Protein AF-A0A329ZU07-F1 (afdb_monomer_lite)

Secondary structure (DSSP, 8-state):
---EEEHHHHHHHHT--HHHHHHHHHTT-S-EEEETTEEEEEHHHHHHHHH--S--------HHHHHHHHHHHHHHHHHHHHHHHHHHHHHHHHHHHHHHHHHHHHHHHHHHHHHHHHHHHHHHHHHHHHHHHHHHHHHHHHHHHHSTTS-S--------------------------

Foldseek 3Di:
DFDWDFLVVVCVVVVHDSVVVVVCVVVVQWDWDDDPNTIITTPVSVVVSVVPPPPPPPPPPPPVVVVVVVVVVVVVVVVVVVVVVVVVVVVVVVVVVVVVVVVVVVVVVVVVVVVVVVVVVVVVVVVVVVVVVVVVVVVVVVCCVVVVPPDPDDPDDCPDPPPPPPDPPDDDDDDDDD

Structure (mmCIF, N/CA/C/O backbone):
data_AF-A0A329ZU07-F1
#
_entry.id   AF-A0A329ZU07-F1
#
loop_
_atom_site.group_PDB
_atom_site.id
_atom_site.type_symbol
_atom_site.label_atom_id
_atom_site.label_alt_id
_atom_site.label_comp_id
_atom_site.label_asym_id
_atom_site.label_entity_id
_atom_site.label_seq_id
_atom_site.pdbx_PDB_ins_code
_atom_site.Cartn_x
_atom_site.Cartn_y
_atom_site.Cartn_z
_atom_site.occupancy
_atom_site.B_iso_or_equiv
_atom_site.auth_seq_id
_atom_site.auth_comp_id
_atom_site.auth_asym_id
_atom_site.auth_atom_id
_atom_site.pdbx_PDB_model_num
ATOM 1 N N . MET A 1 1 ? 61.505 22.307 -39.308 1.00 41.62 1 MET A N 1
ATOM 2 C CA . MET A 1 1 ? 62.315 21.546 -38.338 1.00 41.62 1 MET A CA 1
ATOM 3 C C . MET A 1 1 ? 62.005 20.084 -38.581 1.00 41.62 1 MET A C 1
ATOM 5 O O . MET A 1 1 ? 60.883 19.678 -38.320 1.00 41.62 1 MET A O 1
ATOM 9 N N . GLU A 1 2 ? 62.927 19.356 -39.206 1.00 50.03 2 GLU A N 1
ATOM 10 C CA . GLU A 1 2 ? 62.769 17.921 -39.475 1.00 50.03 2 GLU A CA 1
ATOM 11 C C . GLU A 1 2 ? 63.054 17.157 -38.179 1.00 50.03 2 GLU A C 1
ATOM 13 O O . GLU A 1 2 ? 64.129 17.317 -37.601 1.00 50.03 2 GLU A O 1
ATOM 18 N N . ASN A 1 3 ? 62.072 16.399 -37.687 1.00 60.16 3 ASN A N 1
ATOM 19 C CA . ASN A 1 3 ? 62.163 15.710 -36.402 1.00 60.16 3 ASN A CA 1
ATOM 20 C C . ASN A 1 3 ? 62.326 14.209 -36.659 1.00 60.16 3 ASN A C 1
ATOM 22 O O . ASN A 1 3 ? 61.351 13.495 -36.898 1.00 60.16 3 ASN A O 1
ATOM 26 N N . TRP A 1 4 ? 63.581 13.767 -36.673 1.00 66.88 4 TRP A N 1
ATOM 27 C CA . TRP A 1 4 ? 63.976 12.383 -36.913 1.00 66.88 4 TRP A CA 1
ATOM 28 C C . TRP A 1 4 ? 63.982 11.616 -35.589 1.00 66.88 4 TRP A C 1
ATOM 30 O O . TRP A 1 4 ? 64.703 11.987 -34.664 1.00 66.88 4 TRP A O 1
ATOM 40 N N . LEU A 1 5 ? 63.185 10.554 -35.493 1.00 67.38 5 LEU A N 1
ATOM 41 C CA . LEU A 1 5 ? 63.069 9.710 -34.301 1.00 67.38 5 LEU A CA 1
ATOM 42 C C . LEU A 1 5 ? 63.538 8.286 -34.590 1.00 67.38 5 LEU A C 1
ATOM 44 O O . LEU A 1 5 ? 63.391 7.783 -35.704 1.00 67.38 5 LEU A O 1
ATOM 48 N N . LYS A 1 6 ? 64.106 7.618 -33.584 1.00 71.56 6 LYS A N 1
ATOM 49 C CA . LYS A 1 6 ? 64.437 6.191 -33.686 1.00 71.56 6 LYS A CA 1
ATOM 50 C C . LYS A 1 6 ? 63.152 5.374 -33.816 1.00 71.56 6 LYS A C 1
ATOM 52 O O . LYS A 1 6 ? 62.116 5.772 -33.290 1.00 71.56 6 LYS A O 1
ATOM 57 N N . ILE A 1 7 ? 63.224 4.217 -34.481 1.00 66.88 7 ILE A N 1
ATOM 58 C CA . ILE A 1 7 ? 62.064 3.319 -34.638 1.00 66.88 7 ILE A CA 1
ATOM 59 C C . ILE A 1 7 ? 61.417 2.981 -33.291 1.00 66.88 7 ILE A C 1
ATOM 61 O O . ILE A 1 7 ? 60.193 2.977 -33.209 1.00 66.88 7 ILE A O 1
ATOM 65 N N . ASP A 1 8 ? 62.215 2.715 -32.256 1.00 66.12 8 ASP A N 1
ATOM 66 C CA . ASP A 1 8 ? 61.697 2.334 -30.937 1.00 66.12 8 ASP A CA 1
ATOM 67 C C . ASP A 1 8 ? 60.928 3.498 -30.284 1.00 66.12 8 ASP A C 1
ATOM 69 O O . ASP A 1 8 ? 59.756 3.338 -29.942 1.00 66.12 8 ASP A O 1
ATOM 73 N N . ASP A 1 9 ? 61.515 4.700 -30.270 1.00 66.94 9 ASP A N 1
ATOM 74 C CA . ASP A 1 9 ? 60.867 5.924 -29.770 1.00 66.94 9 ASP A CA 1
ATOM 75 C C . ASP A 1 9 ? 59.604 6.284 -30.586 1.00 66.94 9 ASP A C 1
ATOM 77 O O . ASP A 1 9 ? 58.621 6.812 -30.061 1.00 66.94 9 ASP A O 1
ATOM 81 N N . PHE A 1 10 ? 59.594 5.974 -31.887 1.00 65.56 10 PHE A N 1
ATOM 82 C CA . PHE A 1 10 ? 58.439 6.171 -32.764 1.00 65.56 10 PHE A CA 1
ATOM 83 C C . PHE A 1 10 ? 57.319 5.156 -32.496 1.00 65.56 10 PHE A C 1
ATOM 85 O O . PHE A 1 10 ? 56.139 5.515 -32.544 1.00 65.56 10 PHE A O 1
ATOM 92 N N . CYS A 1 11 ? 57.661 3.902 -32.191 1.00 63.88 11 CYS A N 1
ATOM 93 C CA . CYS A 1 11 ? 56.690 2.876 -31.808 1.00 63.88 11 CYS A CA 1
ATOM 94 C C . CYS A 1 11 ? 56.022 3.221 -30.474 1.00 63.88 11 CYS A C 1
ATOM 96 O O . CYS A 1 11 ? 54.808 3.069 -30.356 1.00 63.88 11 CYS A O 1
ATOM 98 N N . GLU A 1 12 ? 56.778 3.751 -29.509 1.00 68.69 12 GLU A N 1
ATOM 99 C CA . GLU A 1 12 ? 56.231 4.229 -28.234 1.00 68.69 12 GLU A CA 1
ATOM 100 C C . GLU A 1 12 ? 55.308 5.441 -28.425 1.00 68.69 12 GLU A C 1
ATOM 102 O O . GLU A 1 12 ? 54.200 5.465 -27.892 1.00 68.69 12 GLU A O 1
ATOM 107 N N . ALA A 1 13 ? 55.706 6.415 -29.250 1.00 63.50 13 ALA A N 1
ATOM 108 C CA . ALA A 1 13 ? 54.909 7.618 -29.495 1.00 63.50 13 ALA A CA 1
ATOM 109 C C . ALA A 1 13 ? 53.611 7.355 -30.283 1.00 63.50 13 ALA A C 1
ATOM 111 O O . ALA A 1 13 ? 52.625 8.070 -30.111 1.00 63.50 13 ALA A O 1
ATOM 112 N N . THR A 1 14 ? 53.601 6.350 -31.163 1.00 63.56 14 THR A N 1
ATOM 113 C CA . THR A 1 14 ? 52.443 6.026 -32.019 1.00 63.56 14 THR A CA 1
ATOM 114 C C . THR A 1 14 ? 51.646 4.816 -31.541 1.00 63.56 14 THR A C 1
ATOM 116 O O . THR A 1 14 ? 50.567 4.549 -32.069 1.00 63.56 14 THR A O 1
ATOM 119 N N . ASN A 1 15 ? 52.150 4.103 -30.531 1.00 58.00 15 ASN A N 1
ATOM 120 C CA . ASN A 1 15 ? 51.585 2.865 -29.997 1.00 58.00 15 ASN A CA 1
ATOM 121 C C . ASN A 1 15 ? 51.342 1.797 -31.089 1.00 58.00 15 ASN A C 1
ATOM 123 O O . ASN A 1 15 ? 50.382 1.023 -31.046 1.00 58.00 15 ASN A O 1
ATOM 127 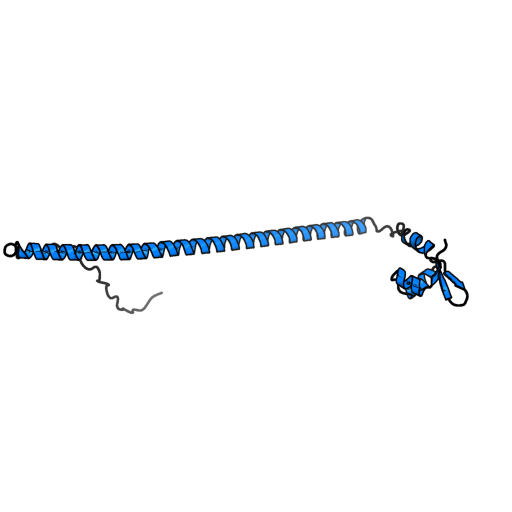N N . LEU A 1 16 ? 52.205 1.781 -32.112 1.00 66.50 16 LEU A N 1
ATOM 128 C CA . LEU A 1 16 ? 52.163 0.845 -33.234 1.00 66.50 16 LEU A CA 1
ATOM 129 C C . LEU A 1 16 ? 53.241 -0.225 -33.063 1.00 66.50 16 LEU A C 1
ATOM 131 O O . LEU A 1 16 ? 54.369 0.053 -32.665 1.00 66.50 16 LEU A O 1
ATOM 135 N N . LYS A 1 17 ? 52.898 -1.473 -33.398 1.00 71.19 17 LYS A N 1
ATOM 136 C CA . LYS A 1 17 ? 53.851 -2.590 -33.358 1.00 71.19 17 LYS A CA 1
ATOM 137 C C . LYS A 1 17 ? 54.978 -2.362 -34.369 1.00 71.19 17 LYS A C 1
ATOM 139 O O . LYS A 1 17 ? 54.704 -2.005 -35.515 1.00 71.19 17 LYS A O 1
ATOM 144 N N . ARG A 1 18 ? 56.216 -2.672 -33.967 1.00 65.62 18 ARG A N 1
ATOM 145 C CA . ARG A 1 18 ? 57.442 -2.549 -34.783 1.00 65.62 18 ARG A CA 1
ATOM 146 C C . ARG A 1 18 ? 57.291 -3.148 -36.186 1.00 65.62 18 ARG A C 1
ATOM 148 O O . ARG A 1 18 ? 57.633 -2.506 -37.170 1.00 65.62 18 ARG A O 1
ATOM 155 N N . GLU A 1 19 ? 56.642 -4.308 -36.281 1.00 68.12 19 GLU A N 1
ATOM 156 C CA . GLU A 1 19 ? 56.352 -4.998 -37.548 1.00 68.12 19 GLU A CA 1
ATOM 157 C C . GLU A 1 19 ? 55.499 -4.175 -38.530 1.00 68.12 19 GLU A C 1
ATOM 159 O O . GLU A 1 19 ? 55.646 -4.296 -39.744 1.00 68.12 19 GLU A O 1
ATOM 164 N N . LEU A 1 20 ? 54.575 -3.347 -38.031 1.00 64.56 20 LEU A N 1
ATOM 165 C CA . LEU A 1 20 ? 53.742 -2.486 -38.873 1.00 64.56 20 LEU A CA 1
ATOM 166 C C . LEU A 1 20 ? 54.517 -1.256 -39.336 1.00 64.56 20 LEU A C 1
ATOM 168 O O . LEU A 1 20 ? 54.344 -0.826 -40.472 1.00 64.56 20 LEU A O 1
ATOM 172 N N . VAL A 1 21 ? 55.391 -0.718 -38.487 1.00 66.25 21 VAL A N 1
ATOM 173 C CA . VAL A 1 21 ? 56.262 0.409 -38.844 1.00 66.25 21 VAL A CA 1
ATOM 174 C C . VAL A 1 21 ? 57.266 -0.017 -39.917 1.00 66.25 21 VAL A C 1
ATOM 176 O O . VAL A 1 21 ? 57.436 0.689 -40.906 1.00 66.25 21 VAL A O 1
ATOM 179 N N . GLU A 1 22 ? 57.843 -1.213 -39.800 1.00 66.94 22 GLU A N 1
ATOM 180 C CA . GLU A 1 22 ? 58.736 -1.793 -40.810 1.00 66.94 22 GLU A CA 1
ATOM 181 C C . GLU A 1 22 ? 58.023 -2.044 -42.146 1.00 66.94 22 GLU A C 1
ATOM 183 O O . GLU A 1 22 ? 58.564 -1.716 -43.202 1.00 66.94 22 GLU A O 1
ATOM 188 N N . LYS A 1 23 ? 56.772 -2.528 -42.121 1.00 67.12 23 LYS A N 1
ATOM 189 C CA . LYS A 1 23 ? 55.942 -2.649 -43.333 1.00 67.12 23 LYS A CA 1
ATOM 190 C C . LYS A 1 23 ? 55.643 -1.293 -43.970 1.00 67.12 23 LYS A C 1
ATOM 192 O O . LYS A 1 23 ? 55.710 -1.167 -45.184 1.00 67.12 23 LYS A O 1
ATOM 197 N N . LEU A 1 24 ? 55.375 -0.259 -43.174 1.00 66.69 24 LEU A N 1
ATOM 198 C CA . LEU A 1 24 ? 55.110 1.093 -43.680 1.00 66.69 24 LEU A CA 1
ATOM 199 C C . LEU A 1 24 ? 56.360 1.777 -44.260 1.00 66.69 24 LEU A C 1
ATOM 201 O O . LEU A 1 24 ? 56.240 2.597 -45.176 1.00 66.69 24 LEU A O 1
ATOM 205 N N . ILE A 1 25 ? 57.547 1.423 -43.761 1.00 65.19 25 ILE A N 1
ATOM 206 C CA . ILE A 1 25 ? 58.835 1.795 -44.359 1.00 65.19 25 ILE A CA 1
ATOM 207 C C . ILE A 1 25 ? 59.037 1.047 -45.686 1.00 65.19 25 ILE A C 1
ATOM 209 O O . ILE A 1 25 ? 59.362 1.674 -46.696 1.00 65.19 25 ILE A O 1
ATOM 213 N N . ALA A 1 26 ? 58.782 -0.266 -45.717 1.00 63.81 26 ALA A N 1
ATOM 214 C CA . ALA A 1 26 ? 58.889 -1.089 -46.926 1.00 63.81 26 ALA A CA 1
ATOM 215 C C . ALA A 1 26 ? 57.919 -0.636 -48.034 1.00 63.81 26 ALA A C 1
ATOM 217 O O . ALA A 1 26 ? 58.299 -0.556 -49.203 1.00 63.81 26 ALA A O 1
ATOM 218 N N . ASP A 1 27 ? 56.709 -0.225 -47.652 1.00 65.56 27 ASP A N 1
ATOM 219 C CA . ASP A 1 27 ? 55.683 0.340 -48.534 1.00 65.56 27 ASP A CA 1
ATOM 220 C C . ASP A 1 27 ? 56.002 1.784 -48.989 1.00 65.56 27 ASP A C 1
ATOM 222 O O . ASP A 1 27 ? 55.192 2.410 -49.676 1.00 65.56 27 ASP A O 1
ATOM 226 N N . LYS A 1 28 ? 57.168 2.339 -48.611 1.00 58.16 28 LYS A N 1
ATOM 227 C CA . LYS A 1 28 ? 57.635 3.715 -48.896 1.00 58.16 28 LYS A CA 1
ATOM 228 C C . LYS A 1 28 ? 56.703 4.828 -48.397 1.00 58.16 28 LYS A C 1
ATOM 230 O O . LYS A 1 28 ? 56.802 5.968 -48.851 1.00 58.16 28 LYS A O 1
ATOM 235 N N . LYS A 1 29 ? 55.803 4.526 -47.455 1.00 60.56 29 LYS A N 1
ATOM 236 C CA . LYS A 1 29 ? 54.864 5.502 -46.872 1.00 60.56 29 LYS A CA 1
ATOM 237 C C . LYS A 1 29 ? 55.502 6.345 -45.770 1.00 60.56 29 LYS A C 1
ATOM 239 O O . LYS A 1 29 ? 55.019 7.437 -45.484 1.00 60.56 29 LYS A O 1
ATOM 244 N N . LEU A 1 30 ? 56.596 5.860 -45.187 1.00 65.12 30 LEU A N 1
ATOM 245 C CA . LEU A 1 30 ? 57.415 6.588 -44.224 1.00 65.12 30 LEU A CA 1
ATOM 246 C C . LEU A 1 30 ? 58.800 6.848 -44.817 1.00 65.12 30 LEU A C 1
ATOM 248 O O . LEU A 1 30 ? 59.442 5.942 -45.347 1.00 65.12 30 LEU A O 1
ATOM 252 N N . LYS A 1 31 ? 59.269 8.096 -44.723 1.00 63.75 31 LYS A N 1
ATOM 253 C CA . LYS A 1 31 ? 60.643 8.446 -45.089 1.00 63.75 31 LYS A CA 1
ATOM 254 C C . LYS A 1 31 ? 61.570 7.953 -43.980 1.00 63.75 31 LYS A C 1
ATOM 256 O O . LYS A 1 31 ? 61.613 8.540 -42.900 1.00 63.75 31 LYS A O 1
ATOM 261 N N . SER A 1 32 ? 62.281 6.865 -44.251 1.00 61.78 32 SER A N 1
ATOM 262 C CA . SER A 1 32 ? 63.334 6.337 -43.386 1.00 61.78 32 SER A CA 1
ATOM 263 C C . SER A 1 32 ? 64.707 6.728 -43.924 1.00 61.78 32 SER A C 1
ATOM 265 O O . SER A 1 32 ? 64.962 6.594 -45.124 1.00 61.78 32 SER A O 1
ATOM 267 N N . ARG A 1 33 ? 65.607 7.154 -43.040 1.00 62.50 33 ARG A N 1
ATOM 268 C CA . ARG A 1 33 ? 67.031 7.316 -43.342 1.00 62.50 33 ARG A CA 1
ATOM 269 C C . ARG A 1 33 ? 67.824 6.369 -42.448 1.00 62.50 33 ARG A C 1
ATOM 271 O O . ARG A 1 33 ? 67.605 6.331 -41.241 1.00 62.50 33 ARG A O 1
ATOM 278 N N . GLU A 1 34 ? 68.725 5.602 -43.050 1.00 56.62 34 GLU A N 1
ATOM 279 C CA . GLU A 1 34 ? 69.671 4.757 -42.326 1.00 56.62 34 GLU A CA 1
ATOM 280 C C . GLU A 1 34 ? 71.010 5.489 -42.248 1.00 56.62 34 GLU A C 1
ATOM 282 O O . GLU A 1 34 ? 71.613 5.820 -43.269 1.00 56.62 34 GLU A O 1
ATOM 287 N N . GLU A 1 35 ? 71.457 5.789 -41.033 1.00 42.12 35 GLU A N 1
ATOM 288 C CA . GLU A 1 35 ? 72.764 6.389 -40.786 1.00 42.12 35 GLU A CA 1
ATOM 289 C C . GLU A 1 35 ? 73.396 5.639 -39.607 1.00 42.12 35 GLU A C 1
ATOM 291 O O . GLU A 1 35 ? 72.821 5.563 -38.523 1.00 42.12 35 GLU A O 1
ATOM 296 N N . ASN A 1 36 ? 74.555 5.014 -39.841 1.00 39.25 36 ASN A N 1
ATOM 297 C CA . ASN A 1 36 ? 75.304 4.216 -38.858 1.00 39.25 36 ASN A CA 1
ATOM 298 C C . ASN A 1 36 ? 74.517 3.055 -38.207 1.00 39.25 36 ASN A C 1
ATOM 300 O O . ASN A 1 36 ? 74.598 2.850 -36.996 1.00 39.25 36 ASN A O 1
ATOM 304 N N . GLY A 1 37 ? 73.767 2.280 -39.000 1.00 56.31 37 GLY A N 1
ATOM 305 C CA . GLY A 1 37 ? 73.096 1.053 -38.540 1.00 56.31 37 GLY A CA 1
ATOM 306 C C . GLY A 1 37 ? 71.877 1.277 -37.636 1.00 56.31 37 GLY A C 1
ATOM 307 O O . GLY A 1 37 ? 71.391 0.329 -37.022 1.00 56.31 37 GLY A O 1
ATOM 308 N N . VAL A 1 38 ? 71.377 2.515 -37.545 1.00 57.84 38 VAL A N 1
ATOM 309 C CA . VAL A 1 38 ? 70.151 2.864 -36.816 1.00 57.84 38 VAL A CA 1
ATOM 310 C C . VAL A 1 38 ? 69.172 3.519 -37.786 1.00 57.84 38 VAL A C 1
ATOM 312 O O . VAL A 1 38 ? 69.499 4.496 -38.461 1.00 57.84 38 VAL A O 1
ATOM 315 N N . ILE A 1 39 ? 67.961 2.967 -37.867 1.00 64.06 39 ILE A N 1
ATOM 316 C CA . ILE A 1 39 ? 66.913 3.462 -38.761 1.00 64.06 39 ILE A CA 1
ATOM 317 C C . ILE A 1 39 ? 66.178 4.612 -38.066 1.00 64.06 39 ILE A C 1
ATOM 319 O O . ILE A 1 39 ? 65.605 4.445 -36.984 1.00 64.06 39 ILE A O 1
ATOM 323 N N . LEU A 1 40 ? 66.210 5.784 -38.696 1.00 63.06 40 LEU A N 1
ATOM 324 C CA . LEU A 1 40 ? 65.572 7.013 -38.234 1.00 63.06 40 LEU A CA 1
ATOM 325 C C . LEU A 1 40 ? 64.348 7.305 -39.112 1.00 63.06 40 LEU A C 1
ATOM 327 O O . LEU A 1 40 ? 64.431 7.270 -40.342 1.00 63.06 40 LEU A O 1
ATOM 331 N N . VAL A 1 41 ? 63.213 7.591 -38.479 1.00 66.19 41 VAL A N 1
ATOM 332 C CA . VAL A 1 41 ? 61.912 7.843 -39.111 1.00 66.19 41 VAL A CA 1
ATOM 333 C C . VAL A 1 41 ? 61.525 9.306 -38.900 1.00 66.19 41 VAL A C 1
ATOM 335 O O . VAL A 1 41 ? 61.567 9.812 -37.780 1.00 66.19 41 VAL A O 1
ATOM 338 N N . ASP A 1 42 ? 61.152 9.997 -39.977 1.00 66.69 42 ASP A N 1
ATOM 339 C CA . ASP A 1 42 ? 60.677 11.385 -39.912 1.00 66.69 42 ASP A CA 1
ATOM 340 C C . ASP A 1 42 ? 59.237 11.449 -39.374 1.00 66.69 42 ASP A C 1
ATOM 342 O O . ASP A 1 42 ? 58.292 10.967 -40.006 1.00 66.69 42 ASP A O 1
ATOM 346 N N . ALA A 1 43 ? 59.050 12.074 -38.209 1.00 59.28 43 ALA A N 1
ATOM 347 C CA . ALA A 1 43 ? 57.744 12.209 -37.565 1.00 59.28 43 ALA A CA 1
ATOM 348 C C . ALA A 1 43 ? 56.854 13.311 -38.167 1.00 59.28 43 ALA A C 1
ATOM 350 O O . ALA A 1 43 ? 55.659 13.358 -37.873 1.00 59.28 43 ALA A O 1
ATOM 351 N N . THR A 1 44 ? 57.388 14.188 -39.024 1.00 55.00 44 THR A N 1
ATOM 352 C CA . THR A 1 44 ? 56.615 15.294 -39.621 1.00 55.00 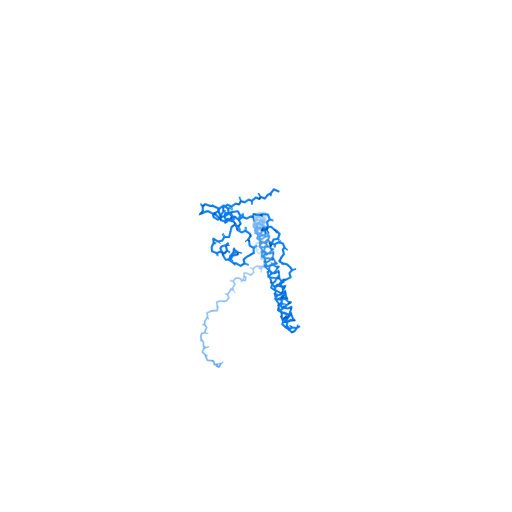44 THR A CA 1
ATOM 353 C C . THR A 1 44 ? 55.798 14.864 -40.842 1.00 55.00 44 THR A C 1
ATOM 355 O O . THR A 1 44 ? 54.738 15.427 -41.125 1.00 55.00 44 THR A O 1
ATOM 358 N N . SER A 1 45 ? 56.239 13.816 -41.545 1.00 52.41 45 SER A N 1
ATOM 359 C CA . SER A 1 45 ? 55.487 13.217 -42.654 1.00 52.41 45 SER A CA 1
ATOM 360 C C . SER A 1 45 ? 54.359 12.298 -42.165 1.00 52.41 45 SER A C 1
ATOM 362 O O . SER A 1 45 ? 53.370 12.107 -42.876 1.00 52.41 45 SER A O 1
ATOM 364 N N . SER A 1 46 ? 54.481 11.750 -40.953 1.00 51.25 46 SER A N 1
ATOM 365 C CA . SER A 1 46 ? 53.550 10.769 -40.383 1.00 51.25 46 SER A CA 1
ATOM 366 C C . SER A 1 46 ? 52.197 11.378 -40.015 1.00 51.25 46 SER A C 1
ATOM 368 O O . SER A 1 46 ? 51.163 10.788 -40.317 1.00 51.25 46 SER A O 1
ATOM 370 N N . THR A 1 47 ? 52.167 12.588 -39.451 1.00 53.66 47 THR A N 1
ATOM 371 C CA . THR A 1 47 ? 50.904 13.280 -39.129 1.00 53.66 47 THR A CA 1
ATOM 372 C C . THR A 1 47 ? 50.105 13.622 -40.388 1.00 53.66 47 THR A C 1
ATOM 374 O O . THR A 1 47 ? 48.894 13.428 -40.416 1.00 53.66 47 THR A O 1
ATOM 377 N N . ASN A 1 48 ? 50.772 14.007 -41.480 1.00 48.75 48 ASN A N 1
ATOM 378 C CA . ASN A 1 48 ? 50.116 14.271 -42.766 1.00 48.75 48 ASN A CA 1
ATOM 379 C C . ASN A 1 48 ? 49.684 12.995 -43.515 1.00 48.75 48 ASN A C 1
ATOM 381 O O . ASN A 1 48 ? 48.730 13.038 -44.291 1.00 48.75 48 ASN A O 1
ATOM 385 N N . ALA A 1 49 ? 50.346 11.857 -43.282 1.00 50.84 49 ALA A N 1
ATOM 386 C CA . ALA A 1 49 ? 49.936 10.562 -43.832 1.00 50.84 49 ALA A CA 1
ATOM 387 C C . ALA A 1 49 ? 48.730 9.958 -43.089 1.00 50.84 49 ALA A C 1
ATOM 389 O O . ALA A 1 49 ? 47.937 9.243 -43.696 1.00 50.84 49 ALA A O 1
ATOM 390 N N . ILE A 1 50 ? 48.562 10.271 -41.799 1.00 52.84 50 ILE A N 1
ATOM 391 C CA . ILE A 1 50 ? 47.398 9.850 -41.002 1.00 52.84 50 ILE A CA 1
ATOM 392 C C . ILE A 1 50 ? 46.150 10.673 -41.364 1.00 52.84 50 ILE A C 1
ATOM 394 O O . ILE A 1 50 ? 45.051 10.127 -41.355 1.00 52.84 50 ILE A O 1
ATOM 398 N N . ILE A 1 51 ? 46.314 11.947 -41.749 1.00 49.44 51 ILE A N 1
ATOM 399 C CA . ILE A 1 51 ? 45.201 12.827 -42.157 1.00 49.44 51 ILE A CA 1
ATOM 400 C C . ILE A 1 51 ? 44.717 12.523 -43.590 1.00 49.44 51 ILE A C 1
ATOM 402 O O . ILE A 1 51 ? 43.557 12.757 -43.910 1.00 49.44 51 ILE A O 1
ATOM 406 N N . LYS A 1 52 ? 45.544 11.915 -44.454 1.00 46.06 52 LYS A N 1
ATOM 407 C CA . LYS A 1 52 ? 45.116 11.432 -45.784 1.00 46.06 52 LYS A CA 1
ATOM 408 C C . LYS A 1 52 ? 44.511 10.024 -45.724 1.00 46.06 52 LYS A C 1
ATOM 410 O O . LYS A 1 52 ? 44.954 9.111 -46.420 1.00 46.06 52 LYS A O 1
ATOM 415 N N . LYS A 1 53 ? 43.494 9.858 -44.880 1.00 49.22 53 LYS A N 1
ATOM 416 C CA . LYS A 1 53 ? 42.604 8.688 -44.838 1.00 49.22 53 LYS A CA 1
ATOM 417 C C . LYS A 1 53 ? 41.154 9.072 -45.146 1.00 49.22 53 LYS A C 1
ATOM 419 O O . LYS A 1 53 ? 40.238 8.554 -44.532 1.00 49.22 53 LYS A O 1
ATOM 424 N N . GLU A 1 54 ? 40.939 9.931 -46.130 1.00 49.28 54 GLU A N 1
ATOM 425 C CA . GLU A 1 54 ? 39.620 10.122 -46.745 1.00 49.28 54 GLU A CA 1
ATOM 426 C C . GLU A 1 54 ? 39.826 10.237 -48.251 1.00 49.28 54 GLU A C 1
ATOM 428 O O . GLU A 1 54 ? 39.854 11.318 -48.808 1.00 49.28 54 GLU A O 1
ATOM 433 N N . ASP A 1 55 ? 40.194 9.107 -48.846 1.00 46.47 55 ASP A N 1
ATOM 434 C CA . ASP A 1 55 ? 39.915 8.705 -50.232 1.00 46.47 55 ASP A CA 1
ATOM 435 C C . ASP A 1 55 ? 40.448 7.270 -50.358 1.00 46.47 55 ASP A C 1
ATOM 437 O O . ASP A 1 55 ? 41.272 6.912 -51.201 1.00 46.47 55 ASP A O 1
ATOM 441 N N . VAL A 1 56 ? 40.038 6.425 -49.404 1.00 46.28 56 VAL A N 1
ATOM 442 C CA . VAL A 1 56 ? 40.010 4.993 -49.673 1.00 46.28 56 VAL A CA 1
ATOM 443 C C . VAL A 1 56 ? 38.832 4.846 -50.609 1.00 46.28 56 VAL A C 1
ATOM 445 O O . VAL A 1 56 ? 37.694 5.039 -50.191 1.00 46.28 56 VAL A O 1
ATOM 448 N N . ASP A 1 57 ? 39.149 4.581 -51.870 1.00 46.84 57 ASP A N 1
ATOM 449 C CA . ASP A 1 57 ? 38.244 4.070 -52.885 1.00 46.84 57 ASP A CA 1
ATOM 450 C C . ASP A 1 57 ? 37.553 2.834 -52.290 1.00 46.84 57 ASP A C 1
ATOM 452 O O . ASP A 1 57 ? 38.056 1.707 -52.331 1.00 46.84 57 ASP A O 1
ATOM 456 N N . VAL A 1 58 ? 36.454 3.084 -51.573 1.00 50.19 58 VAL A N 1
ATOM 457 C CA . VAL A 1 58 ? 35.509 2.065 -51.150 1.00 50.19 58 VAL A CA 1
ATOM 458 C C . VAL A 1 58 ? 35.053 1.481 -52.474 1.00 50.19 58 VAL A C 1
ATOM 460 O O . VAL A 1 58 ? 34.496 2.239 -53.273 1.00 50.19 58 VAL A O 1
ATOM 463 N N . PRO A 1 59 ? 35.304 0.188 -52.760 1.00 46.72 59 PRO A N 1
ATOM 464 C CA . PRO A 1 59 ? 34.778 -0.400 -53.978 1.00 46.72 59 PRO A CA 1
ATOM 465 C C . PRO A 1 59 ? 33.290 -0.121 -53.906 1.00 46.72 59 PRO A C 1
ATOM 467 O O . PRO A 1 59 ? 32.695 -0.483 -52.893 1.00 46.72 59 PRO A O 1
ATOM 470 N N . VAL A 1 60 ? 32.757 0.633 -54.876 1.00 52.44 60 VAL A N 1
ATOM 471 C CA . VAL A 1 60 ? 31.365 1.088 -54.901 1.00 52.44 60 VAL A CA 1
ATOM 472 C C . VAL A 1 60 ? 30.508 -0.133 -54.622 1.00 52.44 60 VAL A C 1
ATOM 474 O O . VAL A 1 60 ? 30.272 -0.966 -55.496 1.00 52.44 60 VAL A O 1
ATOM 477 N N . LEU A 1 61 ? 30.145 -0.285 -53.350 1.00 56.44 61 LEU A N 1
ATOM 478 C CA . LEU A 1 61 ? 29.367 -1.403 -52.883 1.00 56.44 61 LEU A CA 1
ATOM 479 C C . LEU A 1 61 ? 28.027 -1.142 -53.541 1.00 56.44 61 LEU A C 1
ATOM 481 O O . LEU A 1 61 ? 27.453 -0.062 -53.354 1.00 56.44 61 LEU A O 1
ATOM 485 N N . SER A 1 62 ? 27.607 -2.072 -54.402 1.00 57.19 62 SER A N 1
ATOM 486 C CA . SER A 1 62 ? 26.388 -1.981 -55.199 1.00 57.19 62 SER A CA 1
ATOM 487 C C . SER A 1 62 ? 25.290 -1.332 -54.365 1.00 57.19 62 SER A C 1
ATOM 489 O O . SER A 1 62 ? 25.151 -1.661 -53.187 1.00 57.19 62 SER A O 1
ATOM 491 N N . GLN A 1 63 ? 24.521 -0.414 -54.946 1.00 61.62 63 GLN A N 1
ATOM 492 C CA . GLN A 1 63 ? 23.467 0.346 -54.259 1.00 61.62 63 GLN A CA 1
ATOM 493 C C . GLN A 1 63 ? 22.553 -0.550 -53.386 1.00 61.62 63 GLN A C 1
ATOM 495 O O . GLN A 1 63 ? 22.094 -0.127 -52.329 1.00 61.62 63 GLN A O 1
ATOM 500 N N . GLU A 1 64 ? 22.391 -1.821 -53.775 1.00 60.91 64 GLU A N 1
ATOM 501 C CA . GLU A 1 64 ? 21.775 -2.906 -52.998 1.00 60.91 64 GLU A CA 1
ATOM 502 C C . GLU A 1 64 ? 22.471 -3.219 -51.658 1.00 60.91 64 GLU A C 1
ATOM 504 O O . GLU A 1 64 ? 21.812 -3.264 -50.626 1.00 60.91 64 GLU A O 1
ATOM 509 N N . THR A 1 65 ? 23.793 -3.401 -51.616 1.00 64.19 65 THR A N 1
ATOM 510 C CA . THR A 1 65 ? 24.538 -3.710 -50.376 1.00 64.19 65 THR A CA 1
ATOM 511 C C . THR A 1 65 ? 24.481 -2.576 -49.347 1.00 64.19 65 THR A C 1
ATOM 513 O O . THR A 1 65 ? 24.256 -2.840 -48.167 1.00 64.19 65 THR A O 1
ATOM 516 N N . ASN A 1 66 ? 24.570 -1.316 -49.783 1.00 69.44 66 ASN A N 1
ATOM 517 C CA . ASN A 1 66 ? 24.356 -0.156 -48.910 1.00 69.44 66 ASN A CA 1
ATOM 518 C C . ASN A 1 66 ? 22.896 -0.057 -48.427 1.00 69.44 66 ASN A C 1
ATOM 520 O O . ASN A 1 66 ? 22.651 0.279 -47.268 1.00 69.44 66 ASN A O 1
ATOM 524 N N . ALA A 1 67 ? 21.919 -0.413 -49.271 1.00 71.56 67 ALA A N 1
ATOM 525 C CA . ALA A 1 67 ? 20.514 -0.485 -48.870 1.00 71.56 67 ALA A CA 1
ATOM 526 C C . ALA A 1 67 ? 20.252 -1.596 -47.834 1.00 71.56 67 ALA A C 1
ATOM 528 O O . ALA A 1 67 ? 19.476 -1.388 -46.902 1.00 71.56 67 ALA A O 1
ATOM 529 N N . HIS A 1 68 ? 20.924 -2.746 -47.943 1.00 76.06 68 HIS A N 1
ATOM 530 C CA . HIS A 1 68 ? 20.837 -3.825 -46.954 1.00 76.06 68 HIS A CA 1
ATOM 531 C C . HIS A 1 68 ? 21.444 -3.433 -45.599 1.00 76.06 68 HIS A C 1
ATOM 533 O O . HIS A 1 68 ? 20.856 -3.753 -44.566 1.00 76.06 68 HIS A O 1
ATOM 539 N N . ILE A 1 69 ? 22.565 -2.703 -45.586 1.00 82.56 69 ILE A N 1
ATOM 540 C CA . ILE A 1 69 ? 23.182 -2.188 -44.351 1.00 82.56 69 ILE A CA 1
ATOM 541 C C . ILE A 1 69 ? 22.262 -1.154 -43.682 1.00 82.56 69 ILE A C 1
ATOM 543 O O . ILE A 1 69 ? 21.943 -1.296 -42.504 1.00 82.56 69 ILE A O 1
ATOM 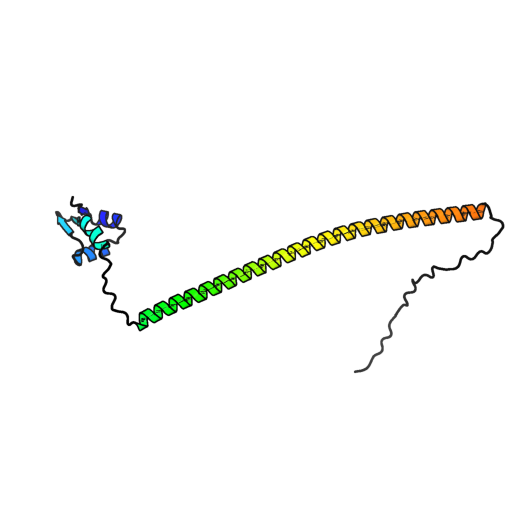547 N N . ALA A 1 70 ? 21.728 -0.193 -44.442 1.00 82.00 70 ALA A N 1
ATOM 548 C CA . ALA A 1 70 ? 20.783 0.801 -43.923 1.00 82.00 70 ALA A CA 1
ATOM 549 C C . ALA A 1 70 ? 19.472 0.170 -43.407 1.00 82.00 70 ALA A C 1
ATOM 551 O O . ALA A 1 70 ? 18.893 0.616 -42.412 1.00 82.00 70 ALA A O 1
ATOM 552 N N . PHE A 1 71 ? 18.991 -0.893 -44.059 1.00 88.44 71 PHE A N 1
ATOM 553 C CA . PHE A 1 71 ? 17.830 -1.652 -43.593 1.00 88.44 71 PHE A CA 1
ATOM 554 C C . PHE A 1 71 ? 18.124 -2.407 -42.290 1.00 88.44 71 PHE A C 1
ATOM 556 O O . PHE A 1 71 ? 17.282 -2.415 -41.387 1.00 88.44 71 PHE A O 1
ATOM 563 N N . ALA A 1 72 ? 19.312 -3.006 -42.159 1.00 91.12 72 ALA A N 1
ATOM 564 C CA . ALA A 1 72 ? 19.742 -3.670 -40.934 1.00 91.12 72 ALA A CA 1
ATOM 565 C C . ALA A 1 72 ? 19.851 -2.677 -39.768 1.00 91.12 72 ALA A C 1
ATOM 567 O O . ALA A 1 72 ? 19.288 -2.937 -38.709 1.00 91.12 72 ALA A O 1
ATOM 568 N N . GLU A 1 73 ? 20.463 -1.509 -39.971 1.00 89.00 73 GLU A N 1
ATOM 569 C CA . GLU A 1 73 ? 20.548 -0.446 -38.959 1.00 89.00 73 GLU A CA 1
ATOM 570 C C . GLU A 1 73 ? 19.165 0.043 -38.518 1.00 89.00 73 GLU A C 1
ATOM 572 O O . GLU A 1 73 ? 18.888 0.134 -37.321 1.00 89.00 73 GLU A O 1
ATOM 577 N N . LYS A 1 74 ? 18.250 0.285 -39.466 1.00 92.94 74 LYS A N 1
ATOM 578 C CA . LYS A 1 74 ? 16.872 0.690 -39.154 1.00 92.94 74 LYS A CA 1
ATOM 579 C C . LYS A 1 74 ? 16.113 -0.396 -38.394 1.00 92.94 74 LYS A C 1
ATOM 581 O O . LYS A 1 74 ? 15.346 -0.087 -37.480 1.00 92.94 74 LYS A O 1
ATOM 586 N N . THR A 1 75 ? 16.326 -1.660 -38.749 1.00 93.88 75 THR A N 1
ATOM 587 C CA . THR A 1 75 ? 15.700 -2.801 -38.071 1.00 93.88 75 THR A CA 1
ATOM 588 C C . THR A 1 75 ? 16.256 -2.964 -36.658 1.00 93.88 75 THR A C 1
ATOM 590 O O . THR A 1 75 ? 15.474 -3.069 -35.718 1.00 93.88 75 THR A O 1
ATOM 593 N N . ILE A 1 76 ? 17.578 -2.889 -36.477 1.00 93.25 76 ILE A N 1
ATOM 594 C CA . ILE A 1 76 ? 18.237 -2.934 -35.162 1.00 93.25 76 ILE A CA 1
ATOM 595 C C . ILE A 1 76 ? 17.770 -1.762 -34.293 1.00 93.25 76 ILE A C 1
ATOM 597 O O . ILE A 1 76 ? 17.384 -1.975 -33.148 1.00 93.25 76 ILE A O 1
ATOM 601 N N . GLY A 1 77 ? 17.712 -0.546 -34.840 1.00 93.94 77 GLY A N 1
ATOM 602 C CA . GLY A 1 77 ? 17.206 0.627 -34.125 1.00 93.94 77 GLY A CA 1
ATOM 603 C C . GLY A 1 77 ? 15.739 0.486 -33.717 1.00 93.94 77 GLY A C 1
ATOM 604 O O . GLY A 1 77 ? 15.361 0.865 -32.612 1.00 93.94 77 GLY A O 1
ATOM 605 N N . THR A 1 78 ? 14.912 -0.127 -34.569 1.00 94.06 78 THR A N 1
ATOM 606 C CA . THR A 1 78 ? 13.505 -0.405 -34.242 1.00 94.06 78 THR A CA 1
ATOM 607 C C . THR A 1 78 ? 13.387 -1.461 -33.142 1.00 94.06 78 THR A C 1
ATOM 609 O O . THR A 1 78 ? 12.592 -1.284 -32.222 1.00 94.06 78 THR A O 1
ATOM 612 N N . ILE A 1 79 ? 14.191 -2.528 -33.198 1.00 95.38 79 ILE A N 1
ATOM 613 C CA . ILE A 1 79 ? 14.239 -3.574 -32.166 1.00 95.38 79 ILE A CA 1
ATOM 614 C C . ILE A 1 79 ? 14.690 -2.990 -30.823 1.00 95.38 79 ILE A C 1
ATOM 616 O O . ILE A 1 79 ? 14.063 -3.270 -29.805 1.00 95.38 79 ILE A O 1
ATOM 620 N N . LEU A 1 80 ? 15.731 -2.152 -30.811 1.00 95.88 80 LEU A N 1
ATOM 621 C CA . LEU A 1 80 ? 16.220 -1.495 -29.596 1.00 95.88 80 LEU A CA 1
ATOM 622 C C . LEU A 1 80 ? 15.164 -0.573 -28.986 1.00 95.88 80 LEU A C 1
ATOM 624 O O . LEU A 1 80 ? 14.884 -0.690 -27.799 1.00 95.88 80 LEU A O 1
ATOM 628 N N . ASN A 1 81 ? 14.516 0.262 -29.801 1.00 95.19 81 ASN A N 1
ATOM 629 C CA . ASN A 1 81 ? 13.424 1.126 -29.348 1.00 95.19 81 ASN A CA 1
ATOM 630 C C . ASN A 1 81 ? 12.252 0.305 -28.778 1.00 95.19 81 ASN A C 1
ATOM 632 O O . ASN A 1 81 ? 11.643 0.671 -27.777 1.00 95.19 81 ASN A O 1
ATOM 636 N N . LEU A 1 82 ? 11.938 -0.845 -29.382 1.00 96.31 82 LEU A N 1
ATOM 637 C CA . LEU A 1 82 ? 10.902 -1.727 -28.850 1.00 96.31 82 LEU A CA 1
ATOM 638 C C . LEU A 1 82 ? 11.316 -2.347 -27.507 1.00 96.31 82 LEU A C 1
ATOM 640 O O . LEU A 1 82 ? 10.499 -2.406 -26.594 1.00 96.31 82 LEU A O 1
ATOM 644 N N . HIS A 1 83 ? 12.570 -2.782 -27.366 1.00 97.38 83 HIS A N 1
ATOM 645 C CA . HIS A 1 83 ? 13.095 -3.294 -26.099 1.00 97.38 83 HIS A CA 1
ATOM 646 C C . HIS A 1 83 ? 13.098 -2.234 -24.999 1.00 97.38 83 HIS A C 1
ATOM 648 O O . HIS A 1 83 ? 12.703 -2.548 -23.881 1.00 97.38 83 HIS A O 1
ATOM 654 N N . GLU A 1 84 ? 13.492 -1.003 -25.317 1.00 95.75 84 GLU A N 1
ATOM 655 C CA . GLU A 1 84 ? 13.451 0.131 -24.392 1.00 95.75 84 GLU A CA 1
ATOM 656 C C . GLU A 1 84 ? 12.025 0.370 -23.889 1.00 95.75 84 GLU A C 1
ATOM 658 O O . GLU A 1 84 ? 11.793 0.365 -22.685 1.00 95.75 84 GLU A O 1
ATOM 663 N N . LYS A 1 85 ? 11.040 0.415 -24.792 1.00 96.50 85 LYS A N 1
ATOM 664 C CA . LYS A 1 85 ? 9.623 0.555 -24.415 1.00 96.50 85 LYS A CA 1
ATOM 665 C C . LYS A 1 85 ? 9.091 -0.613 -23.592 1.00 96.50 85 LYS A C 1
ATOM 667 O O . LYS A 1 85 ? 8.266 -0.424 -22.706 1.00 96.50 85 LYS A O 1
ATOM 672 N N . VAL A 1 86 ? 9.522 -1.839 -23.893 1.00 97.00 86 VAL A N 1
ATOM 673 C CA . VAL A 1 86 ? 9.127 -3.022 -23.114 1.00 97.00 86 VAL A CA 1
ATOM 674 C C . VAL A 1 86 ? 9.747 -2.991 -21.716 1.00 97.00 86 VAL A C 1
ATOM 676 O O . VAL A 1 86 ? 9.109 -3.453 -20.772 1.00 97.00 86 VAL A O 1
ATOM 679 N N . LEU A 1 87 ? 10.968 -2.472 -21.571 1.00 97.19 87 LEU A N 1
ATOM 680 C CA . LEU A 1 87 ? 11.605 -2.275 -20.269 1.00 97.19 87 LEU A CA 1
ATOM 681 C C . LEU A 1 87 ? 10.894 -1.182 -19.471 1.00 97.19 87 LEU A C 1
ATOM 683 O O . LEU A 1 87 ? 10.501 -1.447 -18.342 1.00 97.19 87 LEU A O 1
ATOM 687 N N . GLU A 1 88 ? 10.622 -0.031 -20.082 1.00 96.88 88 GLU A N 1
ATOM 688 C CA . GLU A 1 88 ? 9.876 1.066 -19.456 1.00 96.88 88 GLU A CA 1
ATOM 689 C C . GLU A 1 88 ? 8.496 0.597 -18.968 1.00 96.88 88 GLU A C 1
ATOM 691 O O . GLU A 1 88 ? 8.167 0.741 -17.796 1.00 96.88 88 GLU A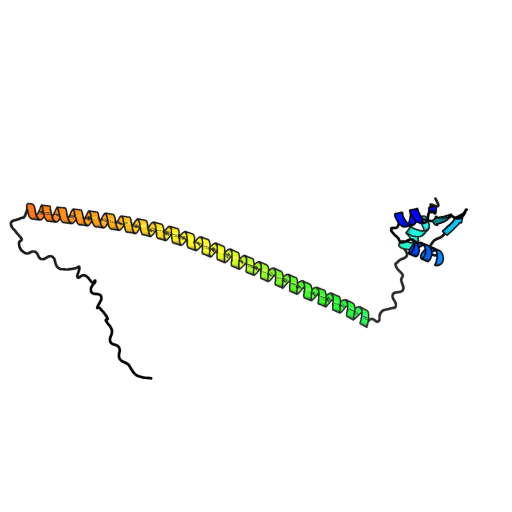 O 1
ATOM 696 N N . ALA A 1 89 ? 7.734 -0.109 -19.811 1.00 97.19 89 ALA A N 1
ATOM 697 C CA . ALA A 1 89 ? 6.432 -0.653 -19.419 1.00 97.19 89 ALA A CA 1
ATOM 698 C C . ALA A 1 89 ? 6.517 -1.679 -18.271 1.00 97.19 89 ALA A C 1
ATOM 700 O O . ALA A 1 89 ? 5.585 -1.807 -17.472 1.00 97.19 89 ALA A O 1
ATOM 701 N N . LYS A 1 90 ? 7.615 -2.443 -18.183 1.00 97.50 90 LYS A N 1
ATOM 702 C CA . LYS A 1 90 ? 7.855 -3.361 -17.059 1.00 97.50 90 LYS A CA 1
ATOM 703 C C . LYS A 1 90 ? 8.162 -2.590 -15.784 1.00 97.50 90 LYS A C 1
ATOM 705 O O . LYS A 1 90 ? 7.599 -2.934 -14.749 1.00 97.50 90 LYS A O 1
ATOM 710 N N . ASP A 1 91 ? 9.015 -1.578 -15.859 1.00 96.94 91 ASP A N 1
ATOM 711 C CA . ASP A 1 91 ? 9.370 -0.747 -14.711 1.00 96.94 91 ASP A CA 1
ATOM 712 C C . ASP A 1 91 ? 8.147 0.017 -14.185 1.00 96.94 91 ASP A C 1
ATOM 714 O O . ASP A 1 91 ? 7.894 -0.006 -12.980 1.00 96.94 91 ASP A O 1
ATOM 718 N N . ASP A 1 92 ? 7.313 0.562 -15.074 1.00 96.00 92 ASP A N 1
ATOM 719 C CA . ASP A 1 92 ? 6.036 1.195 -14.729 1.00 96.00 92 ASP A CA 1
ATOM 720 C C . ASP A 1 92 ? 5.070 0.213 -14.061 1.00 96.00 92 ASP A C 1
ATOM 722 O O . ASP A 1 92 ? 4.439 0.527 -13.049 1.00 96.00 92 ASP A O 1
ATOM 726 N N . SER A 1 93 ? 4.968 -1.011 -14.588 1.00 96.94 93 SER A N 1
ATOM 727 C CA . SER A 1 93 ? 4.132 -2.049 -13.983 1.00 96.94 93 SER A CA 1
ATOM 728 C C . SER A 1 93 ? 4.642 -2.447 -12.597 1.00 96.94 93 SER A C 1
ATOM 730 O O . SER A 1 93 ? 3.845 -2.590 -11.671 1.00 96.94 93 SER A O 1
ATOM 732 N N . ILE A 1 94 ? 5.958 -2.582 -12.418 1.00 97.44 94 ILE A N 1
ATOM 733 C CA . ILE A 1 94 ? 6.568 -2.883 -11.117 1.00 97.44 94 ILE A CA 1
ATOM 734 C C . ILE A 1 94 ? 6.331 -1.733 -10.135 1.00 97.44 94 ILE A C 1
ATOM 736 O O . ILE A 1 94 ? 5.992 -1.987 -8.977 1.00 97.44 94 ILE A O 1
ATOM 740 N N . ALA A 1 95 ? 6.483 -0.484 -10.576 1.00 97.19 95 ALA A N 1
ATOM 741 C CA . ALA A 1 95 ? 6.210 0.695 -9.765 1.00 97.19 95 ALA A CA 1
ATOM 742 C C . ALA A 1 95 ? 4.740 0.731 -9.326 1.00 97.19 95 ALA A C 1
ATOM 744 O O . ALA A 1 95 ? 4.467 0.826 -8.131 1.00 97.19 95 ALA A O 1
ATOM 745 N N . SER A 1 96 ? 3.808 0.525 -10.259 1.00 97.50 96 SER A N 1
ATOM 746 C CA . SER A 1 96 ? 2.373 0.455 -9.973 1.00 97.50 96 SER A CA 1
ATOM 747 C C . SER A 1 96 ? 2.037 -0.649 -8.966 1.00 97.50 96 SER A C 1
ATOM 749 O O . SER A 1 96 ? 1.337 -0.389 -7.989 1.00 97.50 96 SER A O 1
ATOM 751 N N . LEU A 1 97 ? 2.592 -1.854 -9.133 1.00 97.38 97 LEU A N 1
ATOM 752 C CA . LEU A 1 97 ? 2.386 -2.964 -8.195 1.00 97.38 97 LEU A CA 1
ATOM 753 C C . LEU A 1 97 ? 2.989 -2.688 -6.813 1.00 97.38 97 LEU A C 1
ATOM 755 O O . LEU A 1 97 ? 2.463 -3.140 -5.793 1.00 97.38 97 LEU A O 1
ATOM 759 N N . LYS A 1 98 ? 4.115 -1.978 -6.749 1.00 97.81 98 LYS A N 1
ATOM 760 C CA . LYS A 1 98 ? 4.750 -1.599 -5.485 1.00 97.81 98 LYS A CA 1
ATOM 761 C C . LYS A 1 98 ? 3.928 -0.548 -4.745 1.00 97.81 98 LYS A C 1
ATOM 763 O O . LYS A 1 98 ? 3.768 -0.663 -3.529 1.00 97.81 98 LYS A O 1
ATOM 768 N N . ASP A 1 99 ? 3.400 0.433 -5.466 1.00 97.81 99 ASP A N 1
ATOM 769 C CA . ASP A 1 99 ? 2.532 1.467 -4.909 1.00 97.81 99 ASP A CA 1
ATOM 770 C C . ASP A 1 99 ? 1.206 0.877 -4.427 1.00 97.81 99 ASP A C 1
ATOM 772 O O . ASP A 1 99 ? 0.764 1.198 -3.325 1.00 97.81 99 ASP A O 1
ATOM 776 N N . GLU A 1 100 ? 0.623 -0.064 -5.174 1.00 96.25 100 GLU A N 1
ATOM 777 C CA . GLU A 1 100 ? -0.563 -0.804 -4.739 1.00 96.25 100 GLU A CA 1
ATOM 778 C C . GLU A 1 100 ? -0.277 -1.632 -3.481 1.00 96.25 100 GLU A C 1
ATOM 780 O O . GLU A 1 100 ? -1.021 -1.552 -2.508 1.00 96.25 100 GLU A O 1
ATOM 785 N N . ASN A 1 101 ? 0.842 -2.360 -3.427 1.00 97.31 101 ASN A N 1
ATOM 786 C CA . ASN A 1 101 ? 1.228 -3.092 -2.216 1.00 97.31 101 ASN A CA 1
ATOM 787 C C . ASN A 1 101 ? 1.415 -2.172 -1.007 1.00 97.31 101 ASN A C 1
ATOM 789 O O . ASN A 1 101 ? 1.045 -2.532 0.112 1.00 97.31 101 ASN A O 1
ATOM 793 N N . LYS A 1 102 ? 1.991 -0.985 -1.213 1.00 97.56 102 LYS A N 1
ATOM 794 C CA . LYS A 1 102 ? 2.114 0.016 -0.155 1.00 97.56 102 LYS A CA 1
ATOM 795 C C . LYS A 1 102 ? 0.736 0.501 0.293 1.00 97.56 102 LYS A C 1
ATOM 797 O O . LYS A 1 102 ? 0.469 0.496 1.488 1.00 97.56 102 LYS A O 1
ATOM 802 N N . PHE A 1 103 ? -0.142 0.840 -0.646 1.00 97.56 103 PHE A N 1
ATOM 803 C CA . PHE A 1 103 ? -1.514 1.248 -0.357 1.00 97.56 103 PHE A CA 1
ATOM 804 C C . PHE A 1 103 ? -2.275 0.179 0.436 1.00 97.56 103 PHE A C 1
ATOM 806 O O . PHE A 1 103 ? -2.890 0.490 1.451 1.00 97.56 103 PHE A O 1
ATOM 813 N N . LEU A 1 104 ? -2.180 -1.090 0.030 1.00 98.06 104 LEU A N 1
ATOM 814 C CA . LEU A 1 104 ? -2.807 -2.211 0.733 1.00 98.06 104 LEU A CA 1
ATOM 815 C C . LEU A 1 104 ? -2.253 -2.380 2.149 1.00 98.06 104 LEU A C 1
ATOM 817 O O . LEU A 1 104 ? -3.008 -2.645 3.082 1.00 98.06 104 LEU A O 1
ATOM 821 N N . LYS A 1 105 ? -0.942 -2.205 2.327 1.00 98.00 105 LYS A N 1
ATOM 822 C CA . LYS A 1 105 ? -0.302 -2.265 3.643 1.00 98.00 105 LYS A CA 1
ATOM 823 C C . LYS A 1 105 ? -0.762 -1.122 4.550 1.00 98.00 105 LYS A C 1
ATOM 825 O O . LYS A 1 105 ? -1.066 -1.365 5.715 1.00 98.00 105 LYS A O 1
ATOM 830 N N . ASP A 1 106 ? -0.857 0.091 4.019 1.00 97.31 106 ASP A N 1
ATOM 831 C CA . ASP A 1 106 ? -1.329 1.259 4.764 1.00 97.31 106 ASP A CA 1
ATOM 832 C C . ASP A 1 106 ? -2.820 1.111 5.131 1.00 97.31 106 ASP A C 1
ATOM 834 O O . ASP A 1 106 ? -3.207 1.354 6.275 1.00 97.31 106 ASP A O 1
ATOM 838 N N . ALA A 1 107 ? -3.646 0.609 4.206 1.00 97.81 107 ALA A N 1
ATOM 839 C CA . ALA A 1 107 ? -5.049 0.284 4.462 1.00 97.81 107 ALA A CA 1
ATOM 840 C C . ALA A 1 107 ? -5.207 -0.806 5.535 1.00 97.81 107 ALA A C 1
ATOM 842 O O . ALA A 1 107 ? -6.083 -0.705 6.393 1.00 97.81 107 ALA A O 1
ATOM 843 N N . LEU A 1 108 ? -4.341 -1.826 5.529 1.00 97.56 108 LEU A N 1
ATOM 844 C CA . LEU A 1 108 ? -4.344 -2.879 6.542 1.00 97.56 108 LEU A CA 1
ATOM 845 C C . LEU A 1 108 ? -4.045 -2.320 7.935 1.00 97.56 108 LEU A C 1
ATOM 847 O O . LEU A 1 108 ? -4.755 -2.656 8.880 1.00 97.56 108 LEU A O 1
ATOM 851 N N . TYR A 1 109 ? -3.030 -1.463 8.069 1.00 97.25 109 TYR A N 1
ATOM 852 C CA . TYR A 1 109 ? -2.728 -0.829 9.354 1.00 97.25 109 TYR A CA 1
ATOM 853 C C . TYR A 1 109 ? -3.868 0.063 9.837 1.00 97.25 109 TYR A C 1
ATOM 855 O O . TYR A 1 109 ? -4.235 -0.007 11.006 1.00 97.25 109 TYR A O 1
ATOM 863 N N . SER A 1 110 ? -4.478 0.841 8.941 1.00 97.88 110 SER A N 1
ATOM 864 C CA . SER A 1 110 ? -5.640 1.664 9.286 1.00 97.88 110 SER A CA 1
ATOM 865 C C . SER A 1 110 ? -6.820 0.818 9.776 1.00 97.88 110 SER A C 1
ATOM 867 O O . SER A 1 110 ? -7.473 1.175 10.755 1.00 97.88 110 SER A O 1
ATOM 869 N N . MET A 1 111 ? -7.073 -0.332 9.146 1.00 96.31 111 MET A N 1
ATOM 870 C CA . MET A 1 111 ? -8.136 -1.243 9.572 1.00 96.31 111 MET A CA 1
ATOM 871 C C . MET A 1 111 ? -7.839 -1.890 10.930 1.00 96.31 111 MET A C 1
ATOM 873 O O . MET A 1 111 ? -8.754 -2.106 11.721 1.00 96.31 111 MET A O 1
ATOM 877 N N . GLN A 1 112 ? -6.569 -2.192 11.212 1.00 97.19 112 GLN A N 1
ATOM 878 C CA . GLN A 1 112 ? -6.142 -2.701 12.517 1.00 97.19 112 GLN A CA 1
ATOM 879 C C . GLN A 1 112 ? -6.345 -1.664 13.623 1.00 97.19 112 GLN A C 1
ATOM 881 O O . GLN A 1 112 ? -6.876 -2.006 14.673 1.00 97.19 112 GLN A O 1
ATOM 886 N N . GLU A 1 113 ? -5.988 -0.404 13.375 1.00 96.88 113 GLU A N 1
ATOM 887 C CA . GLU A 1 113 ? -6.216 0.687 14.328 1.00 96.88 113 GLU A CA 1
ATOM 888 C C . GLU A 1 113 ? -7.710 0.853 14.644 1.00 96.88 113 GLU A C 1
ATOM 890 O O . GLU A 1 113 ? -8.097 0.914 15.811 1.00 96.88 113 GLU A O 1
ATOM 895 N N . LEU A 1 114 ? -8.562 0.821 13.615 1.00 97.56 114 LEU A N 1
ATOM 896 C CA . LEU A 1 114 ? -10.013 0.883 13.787 1.00 97.56 114 LEU A CA 1
ATOM 897 C C . LEU A 1 114 ? -10.552 -0.319 14.575 1.00 97.56 114 LEU A C 1
ATOM 899 O O . LEU A 1 114 ? -11.394 -0.150 15.454 1.00 97.56 114 LEU A O 1
ATOM 903 N N . TYR A 1 115 ? -10.042 -1.525 14.310 1.00 97.81 115 TYR A N 1
ATOM 904 C CA . TYR A 1 115 ? -10.429 -2.725 15.051 1.00 97.81 115 TYR A CA 1
ATOM 905 C C . TYR A 1 115 ? -10.034 -2.650 16.534 1.00 97.81 115 TYR A C 1
ATOM 907 O O . TYR A 1 115 ? -10.822 -3.026 17.405 1.00 97.81 115 TYR A O 1
ATOM 915 N N . ASP A 1 116 ? -8.836 -2.147 16.839 1.00 97.19 116 ASP A N 1
ATOM 916 C CA . ASP A 1 116 ? -8.374 -1.965 18.216 1.00 97.19 116 ASP A CA 1
ATOM 917 C C . ASP A 1 116 ? -9.246 -0.955 18.975 1.00 97.19 116 ASP A C 1
ATOM 919 O O . ASP A 1 116 ? -9.557 -1.152 20.156 1.00 97.19 116 ASP A O 1
ATOM 923 N N . ASP A 1 117 ? -9.671 0.116 18.310 1.00 97.25 117 ASP A N 1
ATOM 924 C CA . ASP A 1 117 ? -10.561 1.116 18.893 1.00 97.25 117 ASP A CA 1
ATOM 925 C C . ASP A 1 117 ? -11.984 0.588 19.091 1.00 97.25 117 ASP A C 1
ATOM 927 O O . ASP A 1 117 ? -12.559 0.772 20.170 1.00 97.25 117 ASP A O 1
ATOM 931 N N . ASP A 1 118 ? -12.518 -0.166 18.131 1.00 97.62 118 ASP A N 1
ATOM 932 C CA . ASP A 1 118 ? -13.792 -0.873 18.277 1.00 97.62 118 ASP A CA 1
ATOM 933 C C . ASP A 1 118 ? -13.742 -1.878 19.436 1.00 97.62 118 ASP A C 1
ATOM 935 O O . ASP A 1 118 ? -14.685 -1.975 20.229 1.00 97.62 118 ASP A O 1
ATOM 939 N N . GLN A 1 119 ? -12.627 -2.594 19.604 1.00 97.69 119 GLN A N 1
ATOM 940 C CA . GLN A 1 119 ? -12.438 -3.518 20.718 1.00 97.69 119 GLN A CA 1
ATOM 941 C C . GLN A 1 119 ? -12.471 -2.788 22.069 1.00 97.69 119 GLN A C 1
ATOM 943 O O . GLN A 1 119 ? -13.128 -3.263 23.004 1.00 97.69 119 GLN A O 1
ATOM 948 N N . LYS A 1 120 ? -11.808 -1.631 22.189 1.00 97.38 120 LYS A N 1
ATOM 949 C CA . LYS A 1 120 ? -11.882 -0.786 23.397 1.00 97.38 120 LYS A CA 1
ATOM 950 C C . LYS A 1 120 ? -13.305 -0.275 23.626 1.00 97.38 120 LYS A C 1
ATOM 952 O O . LYS A 1 120 ? -13.797 -0.331 24.754 1.00 97.38 120 LYS A O 1
ATOM 957 N N . GLY A 1 121 ? -13.991 0.165 22.571 1.00 97.75 121 GLY A N 1
ATOM 958 C CA . GLY A 1 121 ? -15.384 0.608 22.629 1.00 97.75 121 GLY A CA 1
ATOM 959 C C . GLY A 1 121 ? -16.321 -0.494 23.130 1.00 97.75 121 GLY A C 1
ATOM 960 O O . GLY A 1 121 ? -17.125 -0.272 24.036 1.00 97.75 121 GLY A O 1
ATOM 961 N N . ALA A 1 122 ? -16.165 -1.716 22.623 1.00 96.88 122 ALA A N 1
ATOM 962 C CA . ALA A 1 122 ? -16.935 -2.874 23.061 1.00 96.88 122 ALA A CA 1
ATOM 963 C C . ALA A 1 122 ? -16.677 -3.230 24.534 1.00 96.88 122 ALA A C 1
ATOM 965 O O . ALA A 1 122 ? -17.615 -3.575 25.256 1.00 96.88 122 ALA A O 1
ATOM 966 N N . GLN A 1 123 ? -15.429 -3.136 25.002 1.00 97.69 123 GLN A N 1
ATOM 967 C CA . GLN A 1 123 ? -15.099 -3.336 26.418 1.00 97.69 123 GLN A CA 1
ATOM 968 C C . GLN A 1 123 ? -15.765 -2.276 27.299 1.00 97.69 123 GLN A C 1
ATOM 970 O O . GLN A 1 123 ? -16.435 -2.625 28.270 1.00 97.69 123 GLN A O 1
ATOM 975 N N . PHE A 1 124 ? -15.680 -1.004 26.914 1.00 97.69 124 PHE A N 1
ATOM 976 C CA . PHE A 1 124 ? -16.325 0.091 27.632 1.00 97.69 124 PHE A CA 1
ATOM 977 C C . PHE A 1 124 ? -17.849 -0.083 27.725 1.00 97.69 124 PHE A C 1
ATOM 979 O O . PHE A 1 124 ? -18.430 0.063 28.802 1.00 97.69 124 PHE A O 1
ATOM 986 N N . LEU A 1 125 ? -18.507 -0.463 26.625 1.00 97.44 125 LEU A N 1
ATOM 987 C CA . LEU A 1 125 ? -19.946 -0.740 26.621 1.00 97.44 125 LEU A CA 1
ATOM 988 C C . LEU A 1 125 ? -20.309 -1.926 27.522 1.00 97.44 125 LEU A C 1
ATOM 990 O O . LEU A 1 125 ? -21.316 -1.869 28.227 1.00 97.44 125 LEU A O 1
ATOM 994 N N . ARG A 1 126 ? -19.488 -2.985 27.548 1.00 96.94 126 ARG A N 1
ATOM 995 C CA . ARG A 1 126 ? -19.681 -4.121 28.465 1.00 96.94 126 ARG A CA 1
ATOM 996 C C . ARG A 1 126 ? -19.574 -3.695 29.928 1.00 96.94 126 ARG A C 1
ATOM 998 O O . ARG A 1 126 ? -20.397 -4.121 30.734 1.00 96.94 126 ARG A O 1
ATOM 1005 N N . GLU A 1 127 ? -18.615 -2.840 30.271 1.00 97.44 127 GLU A N 1
ATOM 1006 C CA . GLU A 1 127 ? -18.475 -2.306 31.631 1.00 97.44 127 GLU A CA 1
ATOM 1007 C C . GLU A 1 127 ? -19.667 -1.433 32.039 1.00 97.44 127 GLU A C 1
ATOM 1009 O O . GLU A 1 127 ? -20.188 -1.574 33.146 1.00 97.44 127 GLU A O 1
ATOM 1014 N N . GLN A 1 128 ? -20.138 -0.553 31.150 1.00 97.06 128 GLN A N 1
ATOM 1015 C CA . GLN A 1 128 ? -21.330 0.258 31.409 1.00 97.06 128 GLN A CA 1
ATOM 1016 C C . GLN A 1 128 ? -22.582 -0.599 31.586 1.00 97.06 128 GLN A C 1
ATOM 1018 O O . GLN A 1 128 ? -23.372 -0.359 32.501 1.00 97.06 128 GLN A O 1
ATOM 1023 N N . LEU A 1 129 ? -22.751 -1.615 30.739 1.00 97.31 129 LEU A N 1
ATOM 1024 C CA . LEU A 1 129 ? -23.855 -2.559 30.837 1.00 97.31 129 LEU A CA 1
ATOM 1025 C C . LEU A 1 129 ? -23.822 -3.301 32.179 1.00 97.31 129 LEU A C 1
ATOM 1027 O O . LEU A 1 129 ? -24.852 -3.385 32.845 1.00 97.31 129 LEU A O 1
ATOM 1031 N N . ALA A 1 130 ? -22.648 -3.770 32.612 1.00 96.94 130 ALA A N 1
ATOM 1032 C CA . ALA A 1 130 ? -22.479 -4.429 33.906 1.00 96.94 130 ALA A CA 1
ATOM 1033 C C . ALA A 1 130 ? -22.844 -3.503 35.080 1.00 96.94 130 ALA A C 1
ATOM 1035 O O . ALA A 1 130 ? -23.599 -3.905 35.965 1.00 96.94 130 ALA A O 1
ATOM 1036 N N . ARG A 1 131 ? -22.393 -2.240 35.062 1.00 96.38 131 ARG A N 1
ATOM 1037 C CA . ARG A 1 131 ? -22.763 -1.244 36.087 1.00 96.38 131 ARG A CA 1
ATOM 1038 C C . ARG A 1 131 ? -24.264 -0.974 36.113 1.00 96.38 131 ARG A C 1
ATOM 1040 O O . ARG A 1 131 ? -24.863 -0.956 37.180 1.00 96.38 131 ARG A O 1
ATOM 1047 N N . SER A 1 132 ? -24.890 -0.818 34.948 1.00 95.25 132 SER A N 1
ATOM 1048 C CA . SER A 1 132 ? -26.338 -0.605 34.859 1.00 95.25 132 SER A CA 1
ATOM 1049 C C . SER A 1 132 ? -27.130 -1.810 35.383 1.00 95.25 132 SER A C 1
ATOM 1051 O O . SER A 1 132 ? -28.128 -1.644 36.087 1.00 95.25 132 SER A O 1
ATOM 1053 N N . GLN A 1 133 ? -26.672 -3.033 35.097 1.00 95.56 133 GLN A N 1
ATOM 1054 C CA . GLN A 1 133 ? -27.258 -4.253 35.654 1.00 95.56 133 GLN A CA 1
ATOM 1055 C C . GLN A 1 133 ? -27.133 -4.295 37.181 1.00 95.56 133 GLN A C 1
ATOM 1057 O O . GLN A 1 133 ? -28.121 -4.582 37.860 1.00 95.56 133 GLN A O 1
ATOM 1062 N N . GLU A 1 134 ? -25.967 -3.948 37.730 1.00 96.31 134 GLU A N 1
ATOM 1063 C CA . GLU A 1 134 ? -25.754 -3.859 39.177 1.00 96.31 134 GLU A CA 1
ATOM 1064 C C . GLU A 1 134 ? -26.673 -2.808 39.818 1.00 96.31 134 GLU A C 1
ATOM 1066 O O . GLU A 1 134 ? -27.360 -3.093 40.802 1.00 96.31 134 GLU A O 1
ATOM 1071 N N . GLU A 1 135 ? -26.771 -1.613 39.233 1.00 95.62 135 GLU A N 1
ATOM 1072 C CA . GLU A 1 135 ? -27.674 -0.556 39.693 1.00 95.62 135 GLU A CA 1
ATOM 1073 C C . GLU A 1 135 ? -29.133 -1.028 39.704 1.00 95.62 135 GLU A C 1
ATOM 1075 O O . GLU A 1 135 ? -29.828 -0.852 40.711 1.00 95.62 135 GLU A O 1
ATOM 1080 N N . LEU A 1 136 ? -29.588 -1.705 38.644 1.00 94.56 136 LEU A N 1
ATOM 1081 C CA . LEU A 1 136 ? -30.925 -2.296 38.574 1.00 94.56 136 LEU A CA 1
ATOM 1082 C C . LEU A 1 136 ? -31.147 -3.361 39.648 1.00 94.56 136 LEU A C 1
ATOM 1084 O O . LEU A 1 136 ? -32.220 -3.404 40.255 1.00 94.56 136 LEU A O 1
ATOM 1088 N N . GLU A 1 137 ? -30.163 -4.218 39.916 1.00 94.69 137 GLU A N 1
ATOM 1089 C CA . GLU A 1 137 ? -30.245 -5.181 41.012 1.00 94.69 137 GLU A CA 1
ATOM 1090 C C . GLU A 1 137 ? -30.349 -4.487 42.367 1.00 94.69 137 GLU A C 1
ATOM 1092 O O . GLU A 1 137 ? -31.189 -4.870 43.189 1.00 94.69 137 GLU A O 1
ATOM 1097 N N . THR A 1 138 ? -29.552 -3.443 42.608 1.00 93.62 138 THR A N 1
ATOM 1098 C CA . THR A 1 138 ? -29.639 -2.678 43.856 1.00 93.62 138 THR A CA 1
ATOM 1099 C C . THR A 1 138 ? -31.003 -2.012 44.002 1.00 93.62 138 THR A C 1
ATOM 1101 O O . THR A 1 138 ? -31.571 -2.025 45.094 1.00 93.62 138 THR A O 1
ATOM 1104 N N . LEU A 1 139 ? -31.575 -1.495 42.913 1.00 91.81 139 LEU A N 1
ATOM 1105 C CA . LEU A 1 139 ? -32.888 -0.865 42.917 1.00 91.81 139 LEU A CA 1
ATOM 1106 C C . LEU A 1 139 ? -33.994 -1.893 43.173 1.00 91.81 139 LEU A C 1
ATOM 1108 O O . LEU A 1 139 ? -34.862 -1.650 44.008 1.00 91.81 139 LEU A O 1
ATOM 1112 N N . LYS A 1 140 ? -33.920 -3.080 42.555 1.00 91.12 140 LYS A N 1
ATOM 1113 C CA . LYS A 1 140 ? -34.824 -4.208 42.837 1.00 91.12 140 LYS A CA 1
ATOM 1114 C C . LYS A 1 140 ? -34.735 -4.650 44.299 1.00 91.12 140 LYS A C 1
ATOM 1116 O O . LYS A 1 14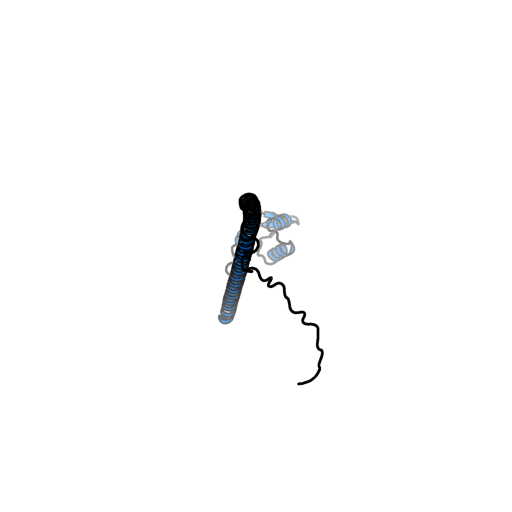0 ? -35.770 -4.878 44.922 1.00 91.12 140 LYS A O 1
ATOM 1121 N N . ARG A 1 141 ? -33.525 -4.746 44.868 1.00 89.31 141 ARG A N 1
ATOM 1122 C CA . ARG A 1 141 ? -33.311 -5.081 46.290 1.00 89.31 141 ARG A CA 1
ATOM 1123 C C . ARG A 1 141 ? -33.893 -4.005 47.209 1.00 89.31 141 ARG A C 1
ATOM 1125 O O . ARG A 1 141 ? -34.629 -4.345 48.131 1.00 89.31 141 ARG A O 1
ATOM 1132 N N . LYS A 1 142 ? -33.626 -2.722 46.936 1.00 91.12 142 LYS A N 1
ATOM 1133 C CA . LYS A 1 142 ? -34.181 -1.582 47.689 1.00 91.12 142 LYS A CA 1
ATOM 1134 C C . LYS A 1 142 ? -35.706 -1.549 47.611 1.00 91.12 142 LYS A C 1
ATOM 1136 O O . LYS A 1 142 ? -36.355 -1.439 48.644 1.00 91.12 142 LYS A O 1
ATOM 1141 N N . TYR A 1 143 ? -36.283 -1.711 46.421 1.00 88.88 143 TYR A N 1
ATOM 1142 C CA . TYR A 1 143 ? -37.731 -1.779 46.232 1.00 88.88 143 TYR A CA 1
ATOM 1143 C C . TYR A 1 143 ? -38.337 -2.949 47.004 1.00 88.88 143 TYR A C 1
ATOM 1145 O O . TYR A 1 143 ? -39.280 -2.752 47.759 1.00 88.88 143 TYR A O 1
ATOM 1153 N N . ARG A 1 144 ? -37.754 -4.150 46.908 1.00 87.31 144 ARG A N 1
ATOM 1154 C CA . ARG A 1 144 ? -38.198 -5.310 47.691 1.00 87.31 144 ARG A CA 1
ATOM 1155 C C . ARG A 1 144 ? -38.083 -5.076 49.197 1.00 87.31 144 ARG A C 1
ATOM 1157 O O . ARG A 1 144 ? -38.906 -5.596 49.924 1.00 87.31 144 ARG A O 1
ATOM 1164 N N . LEU A 1 145 ? -37.107 -4.316 49.686 1.00 84.50 145 LEU A N 1
ATOM 1165 C CA . LEU A 1 145 ? -37.008 -3.991 51.112 1.00 84.50 145 LEU A CA 1
ATOM 1166 C C . LEU A 1 145 ? -38.097 -2.994 51.546 1.00 84.50 145 LEU A C 1
ATOM 1168 O O . LEU A 1 145 ? -38.726 -3.179 52.582 1.00 84.50 145 LEU A O 1
ATOM 1172 N N . MET A 1 146 ? -38.339 -1.962 50.734 1.00 81.00 146 MET A N 1
ATOM 1173 C CA . MET A 1 146 ? -39.299 -0.886 51.022 1.00 81.00 146 MET A CA 1
ATOM 1174 C C . MET A 1 146 ? -40.758 -1.319 50.827 1.00 81.00 146 MET A C 1
ATOM 1176 O O . MET A 1 146 ? -41.641 -0.893 51.563 1.00 81.00 146 MET A O 1
ATOM 1180 N N . TRP A 1 147 ? -41.006 -2.186 49.848 1.00 75.50 147 TRP A N 1
ATOM 1181 C CA . TRP A 1 147 ? -42.327 -2.687 49.463 1.00 75.50 147 TRP A CA 1
ATOM 1182 C C . TRP A 1 147 ? -42.509 -4.185 49.744 1.00 75.50 147 TRP A C 1
ATOM 1184 O O . TRP A 1 147 ? -43.484 -4.786 49.299 1.00 75.50 147 TRP A O 1
ATOM 1194 N N . GLY A 1 148 ? -41.610 -4.786 50.533 1.00 59.16 148 GLY A N 1
ATOM 1195 C CA . GLY A 1 148 ? -41.477 -6.219 50.852 1.00 59.16 148 GLY A CA 1
ATOM 1196 C C . GLY A 1 148 ? -42.603 -6.887 51.626 1.00 59.16 148 GLY A C 1
ATOM 1197 O O . GLY A 1 148 ? -42.370 -7.863 52.333 1.00 59.16 148 GLY A O 1
ATOM 1198 N N . ARG A 1 149 ? -43.827 -6.388 51.486 1.00 53.34 149 ARG A N 1
ATOM 1199 C CA . ARG A 1 149 ? -45.050 -7.131 51.794 1.00 53.34 149 ARG A CA 1
ATOM 1200 C C . ARG A 1 149 ? -46.096 -7.112 50.681 1.00 53.34 149 ARG A C 1
ATOM 1202 O O . ARG A 1 149 ? -47.116 -7.771 50.837 1.00 53.34 149 ARG A O 1
ATOM 1209 N N . ALA A 1 150 ? -45.875 -6.419 49.568 1.00 48.66 150 ALA A N 1
ATOM 1210 C CA . ALA A 1 150 ? -46.840 -6.349 48.476 1.00 48.66 150 ALA A CA 1
ATOM 1211 C C . ALA A 1 150 ? -46.175 -6.763 47.160 1.00 48.66 150 ALA A C 1
ATOM 1213 O O . ALA A 1 150 ? -45.663 -5.920 46.431 1.00 48.66 150 ALA A O 1
ATOM 1214 N N . GLY A 1 151 ? -46.164 -8.065 46.862 1.00 47.94 151 GLY A N 1
ATOM 1215 C CA . GLY A 1 151 ? -45.779 -8.542 45.532 1.00 47.94 151 GLY A CA 1
ATOM 1216 C C . GLY A 1 151 ? -45.025 -9.864 45.482 1.00 47.94 151 GLY A C 1
ATOM 1217 O O . GLY A 1 151 ? -44.130 -10.008 44.652 1.00 47.94 151 GLY A O 1
ATOM 1218 N N . ASP A 1 152 ? -45.391 -10.849 46.306 1.00 46.75 152 ASP A N 1
ATOM 1219 C CA . ASP A 1 152 ? -45.322 -12.222 45.802 1.00 46.75 152 ASP A CA 1
ATOM 1220 C C . ASP A 1 152 ? -46.175 -12.246 44.524 1.00 46.75 152 ASP A C 1
ATOM 1222 O O . ASP A 1 152 ? -47.378 -11.995 44.590 1.00 46.75 152 ASP A O 1
ATOM 1226 N N . LYS A 1 153 ? -45.544 -12.518 43.375 1.00 47.41 153 LYS A N 1
ATOM 1227 C CA . LYS A 1 153 ? -46.106 -12.495 42.006 1.00 47.41 153 LYS A CA 1
ATOM 1228 C C . LYS A 1 153 ? -46.136 -11.123 41.320 1.00 47.41 153 LYS A C 1
ATOM 1230 O O . LYS A 1 153 ? -47.191 -10.557 41.058 1.00 47.41 153 LYS A O 1
ATOM 1235 N N . VAL A 1 154 ? -44.972 -10.658 40.880 1.00 47.31 154 VAL A N 1
ATOM 1236 C CA . VAL A 1 154 ? -44.898 -9.970 39.582 1.00 47.31 154 VAL A CA 1
ATOM 1237 C C . VAL A 1 154 ? -43.854 -10.709 38.760 1.00 47.31 154 VAL A C 1
ATOM 1239 O O . VAL A 1 154 ? -42.658 -10.439 38.849 1.00 47.31 154 VAL A O 1
ATOM 1242 N N . GLU A 1 155 ? -44.320 -11.719 38.027 1.00 44.34 155 GLU A N 1
ATOM 1243 C CA . GLU A 1 155 ? -43.553 -12.343 36.955 1.00 44.34 155 GLU A CA 1
ATOM 1244 C C . GLU A 1 155 ? -43.276 -11.263 35.9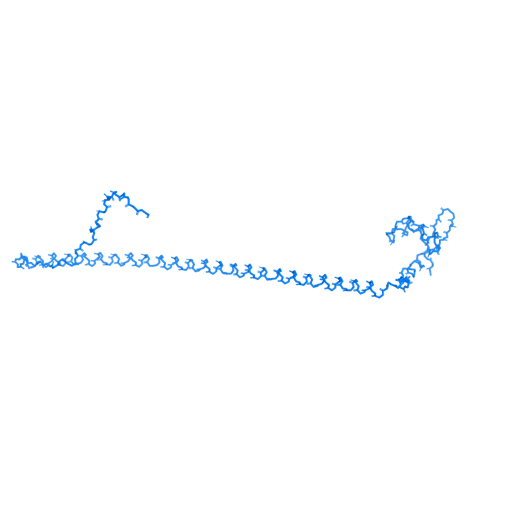07 1.00 44.34 155 GLU A C 1
ATOM 1246 O O . GLU A 1 155 ? -44.165 -10.842 35.169 1.00 44.34 155 GLU A O 1
ATOM 1251 N N . LEU A 1 156 ? -42.045 -10.753 35.887 1.00 52.69 156 LEU A N 1
ATOM 1252 C CA . LEU A 1 156 ? -41.572 -9.960 34.763 1.00 52.69 156 LEU A CA 1
ATOM 1253 C C . LEU A 1 156 ? -41.292 -10.937 33.615 1.00 52.69 156 LEU A C 1
ATOM 1255 O O . LEU A 1 156 ? -40.482 -11.852 33.764 1.00 52.69 156 LEU A O 1
ATOM 1259 N N . SER A 1 157 ? -42.003 -10.747 32.505 1.00 46.50 157 SER A N 1
ATOM 1260 C CA . SER A 1 157 ? -42.010 -11.595 31.312 1.00 46.50 157 SER A CA 1
ATOM 1261 C C . SER A 1 157 ? -40.607 -12.014 30.832 1.00 46.50 157 SER A C 1
ATOM 1263 O O . SER A 1 157 ? -39.680 -11.198 30.856 1.00 46.50 157 SER A O 1
ATOM 1265 N N . PRO A 1 158 ? -40.435 -13.251 30.323 1.00 47.31 158 PRO A N 1
ATOM 1266 C CA . PRO A 1 158 ? -39.145 -13.757 29.874 1.00 47.31 158 PRO A CA 1
ATOM 1267 C C . PRO A 1 158 ? -38.834 -13.205 28.479 1.00 47.31 158 PRO A C 1
ATOM 1269 O O . PRO A 1 158 ? -39.185 -13.810 27.469 1.00 47.31 158 PRO A O 1
ATOM 1272 N N . LEU A 1 159 ? -38.178 -12.046 28.410 1.00 47.12 159 LEU A N 1
ATOM 1273 C CA . LEU A 1 159 ? -37.655 -11.495 27.149 1.00 47.12 159 LEU A CA 1
ATOM 1274 C C . LEU A 1 159 ? -36.217 -11.928 26.838 1.00 47.12 159 LEU A C 1
ATOM 1276 O O . LEU A 1 159 ? -35.618 -11.443 25.887 1.00 47.12 159 LEU A O 1
ATOM 1280 N N . VAL A 1 160 ? -35.684 -12.892 27.586 1.00 48.09 160 VAL A N 1
ATOM 1281 C CA . VAL A 1 160 ? -34.453 -13.596 27.222 1.00 48.09 160 VAL A CA 1
ATOM 1282 C C . VAL A 1 160 ? -34.731 -15.089 27.349 1.00 48.09 160 VAL A C 1
ATOM 1284 O O . VAL A 1 160 ? -34.359 -15.736 28.323 1.00 48.09 160 VAL A O 1
ATOM 1287 N N . LYS A 1 161 ? -35.474 -15.640 26.382 1.00 40.78 161 LYS A N 1
ATOM 1288 C CA . LYS A 1 161 ? -35.284 -17.052 26.054 1.00 40.78 161 LYS A CA 1
ATOM 1289 C C . LYS A 1 161 ? -33.890 -17.134 25.452 1.00 40.78 161 LYS A C 1
ATOM 1291 O O . LYS A 1 161 ? -33.654 -16.599 24.376 1.00 40.78 161 LYS A O 1
ATOM 1296 N N . ASP A 1 162 ? -32.993 -17.746 26.209 1.00 42.03 162 ASP A N 1
ATOM 1297 C CA . ASP A 1 162 ? -31.747 -18.322 25.730 1.00 42.03 162 ASP A CA 1
ATOM 1298 C C . ASP A 1 162 ? -31.968 -18.972 24.352 1.00 42.03 162 ASP A C 1
ATOM 1300 O O . ASP A 1 162 ? -32.602 -20.023 24.245 1.00 42.03 162 ASP A O 1
ATOM 1304 N N . GLU A 1 163 ? -31.440 -18.360 23.292 1.00 40.19 163 GLU A N 1
ATOM 1305 C CA . GLU A 1 163 ? -31.247 -19.024 21.995 1.00 40.19 163 GLU A CA 1
ATOM 1306 C C . GLU A 1 163 ? -29.992 -19.916 21.999 1.00 40.19 163 GLU A C 1
ATOM 1308 O O . GLU A 1 163 ? -29.481 -20.326 20.962 1.00 40.19 163 GLU A O 1
ATOM 1313 N N . SER A 1 164 ? -29.507 -20.310 23.177 1.00 38.72 164 SER A N 1
ATOM 1314 C CA . SER A 1 164 ? -28.469 -21.325 23.337 1.00 38.72 164 SER A CA 1
ATOM 1315 C C . SER A 1 164 ? -29.056 -22.747 23.370 1.00 38.72 164 SER A C 1
ATOM 1317 O O . SER A 1 164 ? -28.648 -23.602 24.149 1.00 38.72 164 SER A O 1
ATOM 1319 N N . LYS A 1 165 ? -29.998 -23.049 22.468 1.00 38.16 165 LYS A N 1
ATOM 1320 C CA . LYS A 1 165 ? -30.288 -24.430 22.051 1.00 38.16 165 LYS A CA 1
ATOM 1321 C C . LYS A 1 165 ? -29.793 -24.619 20.624 1.00 38.16 165 LYS A C 1
ATOM 1323 O O . LYS A 1 165 ? -30.558 -24.587 19.667 1.00 38.16 165 LYS A O 1
ATOM 1328 N N . LYS A 1 166 ? -28.484 -24.845 20.503 1.00 39.12 166 LYS A N 1
ATOM 1329 C CA . LYS A 1 166 ? -27.925 -25.593 19.373 1.00 39.12 166 LYS A CA 1
ATOM 1330 C C . LYS A 1 166 ? -28.623 -26.961 19.368 1.00 39.12 166 LYS A C 1
ATOM 1332 O O . LYS A 1 166 ? -28.544 -27.645 20.388 1.00 39.12 166 LYS A O 1
ATOM 1337 N N . PRO A 1 167 ? -29.336 -27.364 18.307 1.00 39.12 167 PRO A N 1
ATOM 1338 C CA . PRO A 1 167 ? -29.738 -28.750 18.185 1.00 39.12 167 PRO A CA 1
ATOM 1339 C C . PRO A 1 167 ? -28.485 -29.567 17.866 1.00 39.12 167 PRO A C 1
ATOM 1341 O O . PRO A 1 167 ? -27.788 -29.297 16.887 1.00 39.12 167 PRO A O 1
ATOM 1344 N N . ASP A 1 168 ? -28.196 -30.541 18.724 1.00 38.09 168 ASP A N 1
ATOM 1345 C CA . ASP A 1 168 ? -27.286 -31.638 18.430 1.00 38.09 168 ASP A CA 1
ATOM 1346 C C . ASP A 1 168 ? -27.763 -32.345 17.155 1.00 38.09 168 ASP A C 1
ATOM 1348 O O . ASP A 1 168 ? -28.736 -33.097 17.169 1.00 38.09 168 ASP A O 1
ATOM 1352 N N . SER A 1 169 ? -27.084 -32.107 16.036 1.00 37.66 169 SER A N 1
ATOM 1353 C CA . SER A 1 169 ? -27.138 -32.994 14.879 1.00 37.66 169 SER A CA 1
ATOM 1354 C C . SER A 1 169 ? -26.071 -34.070 15.066 1.00 37.66 169 SER A C 1
ATOM 1356 O O . SER A 1 169 ? -24.961 -33.961 14.542 1.00 37.66 169 SER A O 1
ATOM 1358 N N . GLN A 1 170 ? -26.396 -35.091 15.860 1.00 38.09 170 GLN A N 1
ATOM 1359 C CA . GLN A 1 170 ? -25.736 -36.385 15.749 1.00 38.09 170 GLN A CA 1
ATOM 1360 C C . GLN A 1 170 ? -26.331 -37.124 14.547 1.00 38.09 170 GLN A C 1
ATOM 1362 O O . GLN A 1 170 ? -27.513 -37.450 14.523 1.00 38.09 170 GLN A O 1
ATOM 1367 N N . SER A 1 171 ? -25.479 -37.296 13.541 1.00 35.25 171 SER A N 1
ATOM 1368 C CA . SER A 1 171 ? -25.282 -38.508 12.746 1.00 35.25 171 SER A CA 1
ATOM 1369 C C . SER A 1 171 ? -26.483 -39.443 12.562 1.00 35.25 171 SER A C 1
ATOM 1371 O O . SER A 1 171 ? -26.784 -40.259 13.431 1.00 35.25 171 SER A O 1
ATOM 1373 N N . GLN A 1 172 ? -27.045 -39.440 11.355 1.00 38.00 172 GLN A N 1
ATOM 1374 C CA . GLN A 1 172 ? -27.448 -40.687 10.711 1.00 38.00 172 GLN A CA 1
ATOM 1375 C C . GLN A 1 172 ? -26.683 -40.805 9.393 1.00 38.00 172 GLN A C 1
ATOM 1377 O O . GLN A 1 172 ? -26.859 -40.009 8.474 1.00 38.00 172 GLN A O 1
ATOM 1382 N N . GLU A 1 173 ? -25.761 -41.763 9.384 1.00 41.91 173 GLU A N 1
ATOM 1383 C CA . GLU A 1 173 ? -25.357 -42.495 8.191 1.00 41.91 173 GLU A CA 1
ATOM 1384 C C . GLU A 1 173 ? -26.594 -43.184 7.598 1.00 41.91 173 GLU A C 1
ATOM 1386 O O . GLU A 1 173 ? -27.309 -43.869 8.322 1.00 41.91 173 GLU A O 1
ATOM 1391 N N . GLU A 1 174 ? -26.819 -42.986 6.302 1.00 40.97 174 GLU A N 1
ATOM 1392 C CA . GLU A 1 174 ? -27.487 -43.884 5.343 1.00 40.97 174 GLU A CA 1
ATOM 1393 C C . GLU A 1 174 ? -27.135 -43.279 3.968 1.00 40.97 174 GLU A C 1
ATOM 1395 O O . GLU A 1 174 ? -27.475 -42.134 3.678 1.00 40.97 174 GLU A O 1
ATOM 1400 N N . GLU A 1 175 ? -26.089 -43.765 3.302 1.00 45.47 175 GLU A N 1
ATOM 1401 C CA . GLU A 1 175 ? -26.125 -44.831 2.287 1.00 45.47 175 GLU A CA 1
ATOM 1402 C C . GLU A 1 175 ? -27.110 -44.557 1.126 1.00 45.47 175 GLU A C 1
ATOM 1404 O O . GLU A 1 175 ? -28.300 -44.341 1.320 1.00 45.47 175 GLU A O 1
ATOM 1409 N N . ASP A 1 176 ? -26.554 -44.612 -0.091 1.00 42.59 176 ASP A N 1
ATOM 1410 C CA . ASP A 1 176 ? -27.209 -44.769 -1.397 1.00 42.59 176 ASP A CA 1
ATOM 1411 C C . ASP A 1 176 ? -27.990 -43.599 -2.038 1.00 42.59 176 ASP A C 1
ATOM 1413 O O . ASP A 1 176 ? -29.160 -43.351 -1.765 1.00 42.59 176 ASP A O 1
ATOM 1417 N N . ALA A 1 177 ? -27.395 -42.985 -3.075 1.00 48.19 177 ALA A N 1
ATOM 1418 C CA . ALA A 1 177 ? -27.719 -43.293 -4.483 1.00 48.19 177 ALA A CA 1
ATOM 1419 C C . ALA A 1 177 ? -27.359 -42.148 -5.463 1.00 48.19 177 ALA A C 1
ATOM 1421 O O . ALA A 1 177 ? -27.942 -41.069 -5.405 1.00 48.19 177 ALA A O 1
ATOM 1422 N N . LYS A 1 178 ? -26.538 -42.517 -6.463 1.00 40.06 178 LYS A N 1
ATOM 1423 C CA . LYS A 1 178 ? -26.288 -41.886 -7.782 1.00 40.06 178 LYS A CA 1
ATOM 1424 C C . LYS A 1 178 ? -25.396 -40.650 -7.887 1.00 40.06 178 LYS A C 1
ATOM 1426 O O . LYS A 1 178 ? -25.779 -39.563 -7.417 1.00 40.06 178 LYS A O 1
#

pLDDT: mean 72.49, std 21.68, range [35.25, 98.06]

Sequence (178 aa):
MENWLKIDDFCEATNLKRELVEKLIADKKLKSREENGVILVDATSSTNAIIKKEDVDVPVLSQETNAHIAFAEKTIGTILNLHEKVLEAKDDSIASLKDENKFLKDALYSMQELYDDDQKGAQFLREQLARSQEELETLKRKYRLMWGRAGDKVELSPLVKDESKKPDSQSQEEEDAK

Radius of gyration: 51.28 Å; chains: 1; bounding box: 122×66×107 Å